Protein AF-A0A1R0XI76-F1 (afdb_monomer_lite)

Radius of gyration: 21.31 Å; chains: 1; bounding box: 56×24×63 Å

Structure (mmCIF, N/CA/C/O backbone):
data_AF-A0A1R0XI76-F1
#
_entry.id   AF-A0A1R0XI76-F1
#
loop_
_atom_site.group_PDB
_atom_site.id
_atom_site.type_symbol
_atom_site.label_atom_id
_atom_site.label_alt_id
_atom_site.label_comp_id
_atom_site.label_asym_id
_atom_site.label_entity_id
_atom_site.label_seq_id
_atom_site.pdbx_PDB_ins_code
_atom_site.Cartn_x
_atom_site.Cartn_y
_atom_site.Cartn_z
_atom_site.occupancy
_atom_site.B_iso_or_equiv
_atom_site.auth_seq_id
_atom_site.auth_comp_id
_atom_site.auth_asym_id
_atom_site.auth_atom_id
_atom_site.pdbx_PDB_model_num
ATOM 1 N N . MET A 1 1 ? 24.860 0.878 -45.456 1.00 49.84 1 MET A N 1
ATOM 2 C CA . MET A 1 1 ? 24.929 0.656 -43.995 1.00 49.84 1 MET A CA 1
ATOM 3 C C . MET A 1 1 ? 23.601 1.089 -43.375 1.00 49.84 1 MET A C 1
ATOM 5 O O . MET A 1 1 ? 23.493 2.232 -42.976 1.00 49.84 1 MET A O 1
ATOM 9 N N . GLN A 1 2 ? 22.572 0.234 -43.378 1.00 59.84 2 GLN A N 1
ATOM 10 C CA . GLN A 1 2 ? 21.254 0.553 -42.780 1.00 59.84 2 GLN A CA 1
ATOM 11 C C . GLN A 1 2 ? 20.856 -0.431 -41.665 1.00 59.84 2 GLN A C 1
ATOM 13 O O . GLN A 1 2 ? 20.118 -0.076 -40.758 1.00 59.84 2 GLN A O 1
ATOM 18 N N . THR A 1 3 ? 21.439 -1.629 -41.645 1.00 81.38 3 THR A N 1
ATOM 19 C CA . THR A 1 3 ? 21.064 -2.716 -40.731 1.00 81.38 3 THR A CA 1
ATOM 20 C C . THR A 1 3 ? 21.502 -2.522 -39.277 1.00 81.38 3 THR A C 1
ATOM 22 O O . THR A 1 3 ? 20.821 -3.000 -38.374 1.00 81.38 3 THR A O 1
ATOM 25 N N . VAL A 1 4 ? 22.615 -1.825 -39.014 1.00 84.62 4 VAL A N 1
ATOM 26 C CA . VAL A 1 4 ? 23.102 -1.603 -37.635 1.00 84.62 4 VAL A CA 1
ATOM 27 C C . VAL A 1 4 ? 22.260 -0.547 -36.913 1.00 84.62 4 VAL A C 1
ATOM 29 O O . VAL A 1 4 ? 21.889 -0.749 -35.757 1.00 84.62 4 VAL A O 1
ATOM 32 N N . ASP A 1 5 ? 21.901 0.541 -37.595 1.00 84.81 5 ASP A N 1
ATOM 33 C CA . ASP A 1 5 ? 21.016 1.578 -37.053 1.00 84.81 5 ASP A CA 1
ATOM 34 C C . ASP A 1 5 ? 19.579 1.073 -36.877 1.00 84.81 5 ASP A C 1
ATOM 36 O O . ASP A 1 5 ? 18.932 1.358 -35.869 1.00 84.81 5 ASP A O 1
ATOM 40 N N . GLU A 1 6 ? 19.083 0.257 -37.810 1.00 85.12 6 GLU A N 1
ATOM 41 C CA . GLU A 1 6 ? 17.784 -0.409 -37.670 1.00 85.12 6 GLU A CA 1
ATOM 42 C C . GLU A 1 6 ? 17.752 -1.363 -36.474 1.00 85.12 6 GLU A C 1
ATOM 44 O O . GLU A 1 6 ? 16.793 -1.339 -35.694 1.00 85.12 6 GLU A O 1
ATOM 49 N N . LEU A 1 7 ? 18.816 -2.152 -36.280 1.00 87.94 7 LEU A N 1
ATOM 50 C CA . LEU A 1 7 ? 18.947 -3.040 -35.128 1.00 87.94 7 LEU A CA 1
ATOM 51 C C . LEU A 1 7 ? 19.016 -2.250 -33.817 1.00 87.94 7 LEU A C 1
ATOM 53 O O . LEU A 1 7 ? 18.339 -2.614 -32.853 1.00 87.94 7 LEU A O 1
ATOM 57 N N . ARG A 1 8 ? 19.773 -1.144 -33.782 1.00 89.69 8 ARG A N 1
ATOM 58 C CA . ARG A 1 8 ? 19.847 -0.256 -32.615 1.00 89.69 8 ARG A CA 1
ATOM 59 C C . ARG A 1 8 ? 18.461 0.282 -32.256 1.00 89.69 8 ARG A C 1
ATOM 61 O O . ARG A 1 8 ? 17.999 0.057 -31.139 1.00 89.69 8 ARG A O 1
ATOM 68 N N . ASN A 1 9 ? 17.759 0.876 -33.216 1.00 89.88 9 ASN A N 1
ATOM 69 C CA . ASN A 1 9 ? 16.417 1.427 -33.011 1.00 89.88 9 ASN A CA 1
ATOM 70 C C . ASN A 1 9 ? 15.399 0.357 -32.589 1.00 89.88 9 ASN A C 1
ATOM 72 O O . ASN A 1 9 ? 14.523 0.603 -31.758 1.00 89.88 9 ASN A O 1
ATOM 76 N N . TRP A 1 10 ? 15.490 -0.852 -33.148 1.00 91.44 10 TRP A N 1
ATOM 77 C CA . TRP A 1 10 ? 14.650 -1.965 -32.715 1.00 91.44 10 TRP A CA 1
ATOM 78 C C . TRP A 1 10 ? 14.958 -2.374 -31.271 1.00 91.44 10 TRP A C 1
ATOM 80 O O . TRP A 1 10 ? 14.028 -2.500 -30.475 1.00 91.44 10 TRP A O 1
ATOM 90 N N . SER A 1 11 ? 16.237 -2.495 -30.908 1.00 91.62 11 SER A N 1
ATOM 91 C CA . SER A 1 11 ? 16.650 -2.880 -29.555 1.00 91.62 11 SER A CA 1
ATOM 92 C C . SER A 1 11 ? 16.194 -1.867 -28.498 1.00 91.62 11 SER A C 1
ATOM 94 O O . SER A 1 11 ? 15.646 -2.259 -27.467 1.00 91.62 11 SER A O 1
ATOM 96 N N . GLU A 1 12 ? 16.292 -0.567 -28.788 1.00 92.81 12 GLU A N 1
ATOM 97 C CA . GLU A 1 12 ? 15.783 0.501 -27.923 1.00 92.81 12 GLU A CA 1
ATOM 98 C C . GLU A 1 12 ? 14.267 0.397 -27.716 1.00 92.81 12 GLU A C 1
ATOM 100 O O . GLU A 1 12 ? 13.782 0.486 -26.584 1.00 92.81 12 GLU A O 1
ATOM 105 N N . ARG A 1 13 ? 13.504 0.125 -28.785 1.00 91.25 13 ARG A N 1
ATOM 106 C CA . ARG A 1 13 ? 12.048 -0.080 -28.692 1.00 91.25 13 ARG A CA 1
ATOM 107 C C . ARG A 1 13 ? 11.686 -1.305 -27.856 1.00 91.25 13 ARG A C 1
ATOM 109 O O . ARG A 1 13 ? 10.759 -1.227 -27.047 1.00 91.25 13 ARG A O 1
ATOM 116 N N . VAL A 1 14 ? 12.404 -2.416 -28.020 1.00 92.19 14 VAL A N 1
ATOM 117 C CA . VAL A 1 14 ? 12.173 -3.650 -27.251 1.00 92.19 14 VAL A CA 1
ATOM 118 C C . VAL A 1 14 ? 12.457 -3.421 -25.768 1.00 92.19 14 VAL A C 1
ATOM 120 O O . VAL A 1 14 ? 11.606 -3.732 -24.933 1.00 92.19 14 VAL A O 1
ATOM 123 N N . ILE A 1 15 ? 13.589 -2.796 -25.432 1.00 92.81 15 ILE A N 1
ATOM 124 C CA . ILE A 1 15 ? 13.946 -2.466 -24.045 1.00 92.81 15 ILE A CA 1
ATOM 125 C C . ILE A 1 15 ? 12.906 -1.518 -23.432 1.00 92.81 15 ILE A C 1
ATOM 127 O O . ILE A 1 15 ? 12.454 -1.737 -22.306 1.00 92.81 15 ILE A O 1
ATOM 131 N N . ALA A 1 16 ? 12.465 -0.494 -24.167 1.00 90.12 16 ALA A N 1
ATOM 132 C CA . ALA A 1 16 ? 11.427 0.425 -23.703 1.00 90.12 16 ALA A CA 1
ATOM 133 C C . ALA A 1 16 ? 10.067 -0.270 -23.498 1.00 90.12 16 ALA A C 1
ATOM 135 O O . ALA A 1 16 ? 9.342 0.045 -22.552 1.00 90.12 16 ALA A O 1
ATOM 136 N N . SER A 1 17 ? 9.703 -1.220 -24.363 1.00 87.56 17 SER A N 1
ATOM 137 C CA . SER A 1 17 ? 8.476 -2.016 -24.221 1.00 87.56 17 SER A CA 1
ATOM 138 C C . SER A 1 17 ? 8.531 -2.946 -23.007 1.00 87.56 17 SER A C 1
ATOM 140 O O . SER A 1 17 ? 7.578 -3.014 -22.227 1.00 87.56 17 SER A O 1
ATOM 142 N N . TYR A 1 18 ? 9.672 -3.605 -22.794 1.00 87.81 18 TYR A N 1
ATOM 143 C CA . TYR A 1 18 ? 9.893 -4.466 -21.636 1.00 87.81 18 TYR A CA 1
ATOM 144 C C . TYR A 1 18 ? 9.809 -3.675 -20.326 1.00 87.81 18 TYR A C 1
ATOM 146 O O . TYR A 1 18 ? 9.036 -4.033 -19.439 1.00 87.81 18 TYR A O 1
ATOM 154 N N . ARG A 1 19 ? 10.511 -2.535 -20.236 1.00 86.31 19 ARG A N 1
ATOM 155 C CA . ARG A 1 19 ? 10.463 -1.648 -19.060 1.00 86.31 19 ARG A CA 1
ATOM 156 C C . ARG A 1 19 ? 9.039 -1.199 -18.731 1.00 86.31 19 ARG A C 1
ATOM 158 O O . ARG A 1 19 ? 8.654 -1.222 -17.564 1.00 86.31 19 ARG A O 1
ATOM 165 N N . ARG A 1 20 ? 8.247 -0.826 -19.745 1.00 84.31 20 ARG A N 1
ATOM 166 C CA . ARG A 1 20 ? 6.836 -0.453 -19.552 1.00 84.31 20 ARG A CA 1
ATOM 167 C C . ARG A 1 20 ? 6.014 -1.618 -19.007 1.00 84.31 20 ARG A C 1
ATOM 169 O O . ARG A 1 20 ? 5.321 -1.436 -18.011 1.00 84.31 20 ARG A O 1
ATOM 176 N N . SER A 1 21 ? 6.154 -2.801 -19.597 1.00 77.12 21 SER A N 1
ATOM 177 C CA . SER A 1 21 ? 5.410 -4.000 -19.189 1.00 77.12 21 SER A CA 1
ATOM 178 C C . SER A 1 21 ? 5.718 -4.404 -17.741 1.00 77.12 21 SER A C 1
ATOM 180 O O . SER A 1 21 ? 4.800 -4.641 -16.956 1.00 77.12 21 SER A O 1
ATOM 182 N N . VAL A 1 22 ? 6.995 -4.390 -17.345 1.00 79.62 22 VAL A N 1
ATOM 183 C CA . VAL A 1 22 ? 7.409 -4.657 -15.956 1.00 79.62 22 VAL A CA 1
ATOM 184 C C . VAL A 1 22 ? 6.804 -3.625 -15.001 1.00 79.62 22 VAL A C 1
ATOM 186 O O . VAL A 1 22 ? 6.159 -3.999 -14.024 1.00 79.62 22 VAL A O 1
ATOM 189 N N . SER A 1 23 ? 6.907 -2.332 -15.326 1.00 76.06 23 SER A N 1
ATOM 190 C CA . SER A 1 23 ? 6.361 -1.271 -14.470 1.00 76.06 23 SER A CA 1
ATOM 191 C C . SER A 1 23 ? 4.839 -1.354 -14.294 1.00 76.06 23 SER A C 1
ATOM 193 O O . SER A 1 23 ? 4.327 -1.068 -13.209 1.00 76.06 23 SER A O 1
ATOM 195 N N . SER A 1 24 ? 4.101 -1.783 -15.328 1.00 76.25 24 SER A N 1
ATOM 196 C CA . SER A 1 24 ? 2.653 -1.988 -15.226 1.00 76.25 24 SER A CA 1
ATOM 197 C C . SER A 1 24 ? 2.301 -3.166 -14.323 1.00 76.25 24 SER A C 1
ATOM 199 O O . SER A 1 24 ? 1.396 -3.036 -13.505 1.00 76.25 24 SER A O 1
ATOM 201 N N . VAL A 1 25 ? 3.046 -4.273 -14.403 1.00 75.56 25 VAL A N 1
ATOM 202 C CA . VAL A 1 25 ? 2.817 -5.457 -13.559 1.00 75.56 25 VAL A CA 1
ATOM 203 C C . VAL A 1 25 ? 3.119 -5.151 -12.091 1.00 75.56 25 VAL A C 1
ATOM 205 O O . VAL A 1 25 ? 2.350 -5.531 -11.206 1.00 75.56 25 VAL A O 1
ATOM 208 N N . GLU A 1 26 ? 4.194 -4.411 -11.811 1.00 77.94 26 GLU A N 1
ATOM 209 C CA . GLU A 1 26 ? 4.522 -3.973 -10.450 1.00 77.94 26 GLU A CA 1
ATOM 210 C C . GLU A 1 26 ? 3.459 -3.033 -9.873 1.00 77.94 26 GLU A C 1
ATOM 212 O O . GLU A 1 26 ? 3.126 -3.111 -8.688 1.00 77.94 26 GLU A O 1
ATOM 217 N N . LYS A 1 27 ? 2.916 -2.126 -10.693 1.00 78.19 27 LYS A N 1
ATOM 218 C CA . LYS A 1 27 ? 1.846 -1.216 -10.267 1.00 78.19 27 LYS A CA 1
ATOM 219 C C . LYS A 1 27 ? 0.545 -1.968 -9.988 1.00 78.19 27 LYS A C 1
ATOM 221 O O . LYS A 1 27 ? -0.089 -1.713 -8.969 1.00 78.19 27 LYS A O 1
ATOM 226 N N . ASP A 1 28 ? 0.182 -2.921 -10.841 1.00 82.56 28 ASP A N 1
ATOM 227 C CA . ASP A 1 28 ? -1.007 -3.755 -10.649 1.00 82.56 28 ASP A CA 1
ATOM 228 C C . ASP A 1 28 ? -0.895 -4.610 -9.375 1.00 82.56 28 ASP A C 1
ATOM 230 O O . ASP A 1 28 ? -1.792 -4.628 -8.531 1.00 82.56 28 ASP A O 1
ATOM 234 N N . SER A 1 29 ? 0.284 -5.199 -9.154 1.00 82.81 29 SER A N 1
ATOM 235 C CA . SER A 1 29 ? 0.596 -5.969 -7.944 1.00 82.81 29 SER A CA 1
ATOM 236 C C . SER A 1 29 ? 0.485 -5.117 -6.675 1.00 82.81 29 SER A C 1
ATOM 238 O O . SER A 1 29 ? -0.137 -5.538 -5.697 1.00 82.81 29 SER A O 1
ATOM 240 N N . ARG A 1 30 ? 1.035 -3.893 -6.685 1.00 85.75 30 ARG A N 1
ATOM 241 C CA . ARG A 1 30 ? 0.917 -2.949 -5.559 1.00 85.75 30 ARG A CA 1
ATOM 242 C C . ARG A 1 30 ? -0.532 -2.539 -5.305 1.00 85.75 30 ARG A C 1
ATOM 244 O O . ARG A 1 30 ? -0.972 -2.589 -4.158 1.00 85.75 30 ARG A O 1
ATOM 251 N N . ASN A 1 31 ? -1.291 -2.229 -6.353 1.00 87.19 31 ASN A N 1
ATOM 252 C CA . ASN A 1 31 ? -2.718 -1.920 -6.241 1.00 87.19 31 ASN A CA 1
ATOM 253 C C . ASN A 1 31 ? -3.514 -3.085 -5.638 1.00 87.19 31 ASN A C 1
ATOM 255 O O . ASN A 1 31 ? -4.356 -2.873 -4.764 1.00 87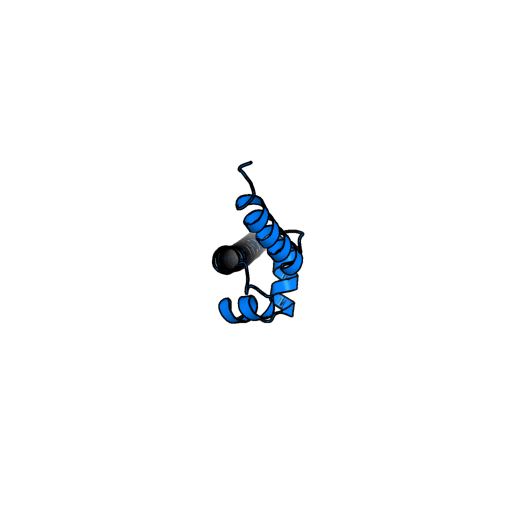.19 31 ASN A O 1
ATOM 259 N N . SER A 1 32 ? -3.213 -4.319 -6.048 1.00 88.50 32 SER A N 1
ATOM 260 C CA . SER A 1 32 ? -3.825 -5.526 -5.484 1.00 88.50 32 SER A CA 1
ATOM 261 C C . SER A 1 32 ? -3.545 -5.661 -3.983 1.00 88.50 32 SER A C 1
ATOM 263 O O . SER A 1 32 ? -4.459 -5.935 -3.203 1.00 88.50 32 SER A O 1
ATOM 265 N N . ILE A 1 33 ? -2.305 -5.394 -3.551 1.00 88.69 33 ILE A N 1
ATOM 266 C CA . ILE A 1 33 ? -1.929 -5.399 -2.129 1.00 88.69 33 ILE A CA 1
ATOM 267 C C . ILE A 1 33 ? -2.738 -4.355 -1.354 1.00 88.69 33 ILE A C 1
ATOM 269 O O . ILE A 1 33 ? -3.337 -4.693 -0.335 1.00 88.69 33 ILE A O 1
ATOM 273 N N . ILE A 1 34 ? -2.808 -3.109 -1.833 1.00 90.19 34 ILE A N 1
ATOM 274 C CA . ILE A 1 34 ? -3.570 -2.037 -1.168 1.00 90.19 34 ILE A CA 1
ATOM 275 C C . ILE A 1 34 ? -5.036 -2.428 -1.019 1.00 90.19 34 ILE A C 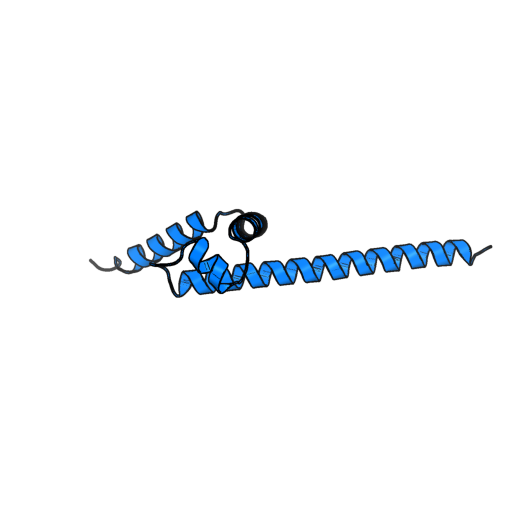1
ATOM 277 O O . ILE A 1 34 ? -5.605 -2.259 0.060 1.00 90.19 34 ILE A O 1
ATOM 281 N N . ARG A 1 35 ? -5.639 -2.990 -2.073 1.00 90.06 35 ARG A N 1
ATOM 282 C CA . ARG A 1 35 ? -7.041 -3.408 -2.041 1.00 90.06 35 ARG A CA 1
ATOM 283 C C . ARG A 1 35 ? -7.280 -4.464 -0.965 1.00 90.06 35 ARG A C 1
ATOM 285 O O . ARG A 1 35 ? -8.185 -4.301 -0.154 1.00 90.06 35 ARG A O 1
ATOM 292 N N . LYS A 1 36 ? -6.411 -5.477 -0.880 1.00 89.56 36 LYS A N 1
ATOM 293 C CA . LYS A 1 36 ? -6.469 -6.504 0.175 1.00 89.56 36 LYS A CA 1
ATOM 294 C C . LYS A 1 36 ? -6.329 -5.908 1.575 1.00 89.56 36 LYS A C 1
ATOM 296 O O . LYS A 1 36 ? -7.050 -6.308 2.485 1.00 89.56 36 LYS A O 1
ATOM 301 N N . VAL A 1 37 ? -5.430 -4.938 1.757 1.00 90.19 37 VAL A N 1
ATOM 302 C CA . VAL A 1 37 ? -5.265 -4.231 3.038 1.00 90.19 37 VAL A CA 1
ATOM 303 C C . VAL A 1 37 ? -6.552 -3.501 3.425 1.00 90.19 37 VAL A C 1
ATOM 305 O O . VAL A 1 37 ? -7.029 -3.648 4.549 1.00 90.19 37 VAL A O 1
ATOM 308 N N . GLN A 1 38 ? -7.135 -2.738 2.502 1.00 90.38 38 GLN A N 1
ATOM 309 C CA . GLN A 1 38 ? -8.359 -1.976 2.753 1.00 90.38 38 GLN A CA 1
ATOM 310 C C . GLN A 1 38 ? -9.556 -2.891 3.035 1.00 90.38 38 GLN A C 1
ATOM 312 O O . GLN A 1 38 ? -10.298 -2.647 3.988 1.00 90.38 38 GLN A O 1
ATOM 317 N N . GLU A 1 39 ? -9.708 -3.977 2.271 1.00 90.00 39 GLU A N 1
ATOM 318 C CA . GLU A 1 39 ? -10.721 -5.014 2.503 1.00 90.00 39 GLU A CA 1
ATOM 319 C C . GLU A 1 39 ? -10.568 -5.635 3.900 1.00 90.00 39 GLU A C 1
ATOM 321 O O . GLU A 1 39 ? -11.545 -5.733 4.647 1.00 90.00 39 GLU A O 1
ATOM 326 N N . TYR A 1 40 ? -9.340 -5.979 4.301 1.00 89.81 40 TYR A N 1
ATOM 327 C CA . TYR A 1 40 ? -9.062 -6.543 5.622 1.00 89.81 40 TYR A CA 1
ATOM 328 C C . TYR A 1 40 ? -9.452 -5.585 6.757 1.00 89.81 40 TYR A C 1
ATOM 330 O O . TYR A 1 40 ? -10.095 -5.993 7.727 1.00 89.81 40 TYR A O 1
ATOM 338 N N . ILE A 1 41 ? -9.099 -4.301 6.628 1.00 88.81 41 ILE A N 1
ATOM 339 C CA . ILE A 1 41 ? -9.421 -3.257 7.613 1.00 88.81 41 ILE A CA 1
ATOM 340 C C . ILE A 1 41 ? -10.935 -3.016 7.686 1.00 88.81 41 ILE A C 1
ATOM 342 O O . ILE A 1 41 ? -11.479 -2.844 8.778 1.00 88.81 41 ILE A O 1
ATOM 346 N N . ALA A 1 42 ? -11.635 -3.035 6.549 1.00 86.00 42 ALA A N 1
ATOM 347 C CA . ALA A 1 42 ? -13.085 -2.860 6.500 1.00 86.00 42 ALA A CA 1
ATOM 348 C C . ALA A 1 42 ? -13.832 -3.996 7.223 1.00 86.00 42 ALA A C 1
ATOM 350 O O . ALA A 1 42 ? -14.789 -3.731 7.967 1.00 86.00 42 ALA A O 1
ATOM 351 N N . GLN A 1 43 ? -13.364 -5.236 7.042 1.00 86.81 43 GLN A N 1
ATOM 352 C CA . GLN A 1 43 ? -13.900 -6.432 7.696 1.00 86.81 43 GLN A CA 1
ATOM 353 C C . GLN A 1 43 ? -13.569 -6.471 9.195 1.00 86.81 43 GLN A C 1
ATOM 355 O O . GLN A 1 43 ? -14.417 -6.851 9.998 1.00 86.81 43 GLN A O 1
ATOM 360 N N . ASN A 1 44 ? -12.376 -6.014 9.590 1.00 83.44 44 ASN A N 1
ATOM 361 C CA . ASN A 1 44 ? -11.853 -6.143 10.955 1.00 83.44 44 ASN A CA 1
ATOM 362 C C . ASN A 1 44 ? -11.454 -4.787 11.570 1.00 83.44 44 ASN A C 1
ATOM 364 O O . ASN A 1 44 ? -10.314 -4.611 12.003 1.00 83.44 44 ASN A O 1
ATOM 368 N N . PRO A 1 45 ? -12.363 -3.801 11.664 1.00 75.69 45 PRO A N 1
ATOM 369 C CA . PRO A 1 45 ? -12.014 -2.444 12.088 1.00 75.69 45 PRO A CA 1
ATOM 370 C C . PRO A 1 45 ? -11.432 -2.393 13.508 1.00 75.69 45 PRO A C 1
ATOM 372 O O . PRO A 1 45 ? -10.575 -1.560 13.779 1.00 75.69 45 PRO A O 1
ATOM 375 N N . GLY A 1 46 ? -11.863 -3.276 14.415 1.00 75.06 46 GLY A N 1
ATOM 376 C CA . GLY A 1 46 ? -11.422 -3.286 15.815 1.00 75.06 46 GLY A CA 1
ATOM 377 C C . GLY A 1 46 ? -10.053 -3.933 16.045 1.00 75.06 46 GLY A C 1
ATOM 378 O O . GLY A 1 46 ? -9.315 -3.495 16.921 1.00 75.06 46 GLY A O 1
ATOM 379 N N . THR A 1 47 ? -9.685 -4.933 15.242 1.00 77.69 47 THR A N 1
ATOM 380 C CA . THR A 1 47 ? -8.482 -5.766 15.445 1.00 77.69 47 THR A CA 1
ATOM 381 C C . THR A 1 47 ? -7.416 -5.572 14.369 1.00 77.69 47 THR A C 1
ATOM 383 O O . THR A 1 47 ? -6.302 -6.081 14.507 1.00 77.69 47 THR A O 1
ATOM 386 N N . ALA A 1 48 ? -7.719 -4.817 13.308 1.00 83.25 48 ALA A N 1
ATOM 387 C CA . ALA A 1 48 ? -6.752 -4.503 12.269 1.00 83.25 48 ALA A CA 1
ATOM 388 C C . ALA A 1 48 ? -5.548 -3.756 12.858 1.00 83.25 48 ALA A C 1
ATOM 390 O O . ALA A 1 48 ? -5.675 -2.675 13.434 1.00 83.25 48 ALA A O 1
ATOM 391 N N . SER A 1 49 ? -4.371 -4.348 12.703 1.00 85.19 49 SER A N 1
ATOM 392 C CA . SER A 1 49 ? -3.080 -3.750 13.017 1.00 85.19 49 SER A CA 1
ATOM 393 C C . SER A 1 49 ? -2.134 -4.022 11.856 1.00 85.19 49 SER A C 1
ATOM 395 O O . SER A 1 49 ? -2.344 -4.977 11.103 1.00 85.19 49 SER A O 1
ATOM 397 N N . LEU A 1 50 ? -1.068 -3.228 11.722 1.00 86.75 50 LEU A N 1
ATOM 398 C CA . LEU A 1 50 ? -0.051 -3.466 10.697 1.00 86.75 50 LEU A CA 1
ATOM 399 C C . LEU A 1 50 ? 0.446 -4.920 10.718 1.00 86.75 50 LEU A C 1
ATOM 401 O O . LEU A 1 50 ? 0.624 -5.509 9.658 1.00 86.75 50 LEU A O 1
ATOM 405 N N . GLN A 1 51 ? 0.625 -5.509 11.902 1.00 87.31 51 GLN A N 1
ATOM 406 C CA . GLN A 1 51 ? 1.092 -6.888 12.067 1.00 87.31 51 GLN A CA 1
ATOM 407 C C . GLN A 1 51 ? 0.052 -7.896 11.571 1.00 87.31 51 GLN A C 1
ATOM 409 O O . GLN A 1 51 ? 0.383 -8.754 10.760 1.00 87.31 51 GLN A O 1
ATOM 414 N N . THR A 1 52 ? -1.213 -7.752 11.975 1.00 87.75 52 THR A N 1
ATOM 415 C CA . THR A 1 52 ? -2.284 -8.670 11.557 1.00 87.75 52 THR A CA 1
ATOM 416 C C . THR A 1 52 ? -2.525 -8.620 10.047 1.00 87.75 52 THR A C 1
ATOM 418 O O . THR A 1 52 ? -2.726 -9.653 9.414 1.00 87.75 52 THR A O 1
ATOM 421 N N . ILE A 1 53 ? -2.448 -7.423 9.458 1.00 88.88 53 ILE A N 1
ATOM 422 C CA . ILE A 1 53 ? -2.575 -7.221 8.011 1.00 88.88 53 ILE A CA 1
ATOM 423 C C . ILE A 1 53 ? -1.368 -7.825 7.284 1.00 88.88 53 ILE A C 1
ATOM 425 O O . ILE A 1 53 ? -1.528 -8.520 6.291 1.00 88.88 53 ILE A O 1
ATOM 429 N N . SER A 1 54 ? -0.155 -7.599 7.788 1.00 89.00 54 SER A N 1
ATOM 430 C CA . SER A 1 54 ? 1.075 -8.163 7.214 1.00 89.00 54 SER A CA 1
ATOM 431 C C . SER A 1 54 ? 1.029 -9.688 7.161 1.00 89.00 54 SER A C 1
ATOM 433 O O . SER A 1 54 ? 1.384 -10.276 6.140 1.00 89.00 54 SER A O 1
ATOM 435 N N . SER A 1 55 ? 0.508 -10.318 8.217 1.00 87.19 55 SER A N 1
ATOM 436 C CA . SER A 1 55 ? 0.272 -11.761 8.262 1.00 87.19 55 SER A CA 1
ATOM 437 C C . SER A 1 55 ? -0.801 -12.224 7.274 1.00 87.19 55 SER A C 1
ATOM 439 O O . SER A 1 55 ? -0.659 -13.300 6.705 1.00 87.19 55 SER A O 1
ATOM 441 N N . SER A 1 56 ? -1.855 -11.433 7.032 1.00 85.12 56 SER A N 1
ATOM 442 C CA . SER A 1 56 ? -2.927 -11.811 6.098 1.00 85.12 56 SER A CA 1
ATOM 443 C C . SER A 1 56 ? -2.527 -11.675 4.628 1.00 85.12 56 SER A C 1
ATOM 445 O O . SER A 1 56 ? -2.994 -12.448 3.792 1.00 85.12 56 SER A O 1
ATOM 447 N N . VAL A 1 57 ? -1.641 -10.729 4.301 1.00 84.62 57 VAL A N 1
ATOM 448 C CA . VAL A 1 57 ? -1.113 -10.545 2.937 1.00 84.62 57 VAL A CA 1
ATOM 449 C C . VAL A 1 57 ? 0.253 -11.204 2.712 1.00 84.62 57 VAL A C 1
ATOM 451 O O . VAL A 1 57 ? 0.804 -11.067 1.623 1.00 84.62 57 VAL A O 1
ATOM 454 N N . TYR A 1 58 ? 0.788 -11.923 3.706 1.00 86.06 58 TYR A N 1
ATOM 455 C CA . TYR A 1 58 ? 2.095 -12.596 3.675 1.00 86.06 58 TYR A CA 1
ATOM 456 C C . TYR A 1 58 ? 3.274 -11.670 3.319 1.00 86.06 58 TYR A C 1
ATOM 458 O O . TYR A 1 58 ? 4.197 -12.061 2.605 1.00 86.06 58 TYR A O 1
ATOM 466 N N . LEU A 1 59 ? 3.260 -10.428 3.815 1.00 87.56 59 LEU A N 1
ATOM 467 C CA . LEU A 1 59 ? 4.323 -9.445 3.579 1.00 87.56 59 LEU A CA 1
ATOM 468 C C . LEU A 1 59 ? 4.991 -9.016 4.879 1.00 87.56 59 LEU A C 1
ATOM 470 O O . LEU A 1 59 ? 4.400 -9.049 5.951 1.00 87.56 59 LEU A O 1
ATOM 474 N N . ASN A 1 60 ? 6.234 -8.547 4.778 1.00 89.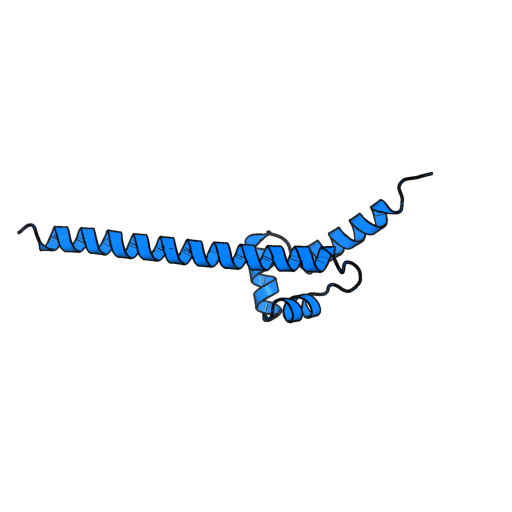75 60 ASN A N 1
ATOM 475 C CA . ASN A 1 60 ? 6.907 -7.945 5.919 1.00 89.75 60 ASN A CA 1
ATOM 476 C C . ASN A 1 60 ? 6.227 -6.606 6.306 1.00 89.75 60 ASN A C 1
ATOM 478 O O . ASN A 1 60 ? 6.013 -5.771 5.417 1.00 89.75 60 ASN A O 1
ATOM 482 N N . PRO A 1 61 ? 5.980 -6.336 7.604 1.00 89.06 61 PRO A N 1
ATOM 483 C CA . PRO A 1 61 ? 5.368 -5.090 8.079 1.00 89.06 61 PRO A CA 1
ATOM 484 C C . PRO A 1 61 ? 6.040 -3.807 7.590 1.00 89.06 61 PRO A C 1
ATOM 486 O O . PRO A 1 61 ? 5.365 -2.841 7.227 1.00 89.06 61 PRO A O 1
ATOM 489 N N . SER A 1 62 ? 7.371 -3.795 7.534 1.00 90.56 62 SER A N 1
ATOM 490 C CA . SER A 1 62 ? 8.146 -2.638 7.087 1.00 90.56 62 SER A CA 1
ATOM 491 C C . SER A 1 62 ? 7.977 -2.385 5.591 1.00 90.56 62 SER A C 1
ATOM 493 O O . SER A 1 62 ? 7.906 -1.232 5.167 1.00 90.56 62 SER A O 1
ATOM 495 N N . TYR A 1 63 ? 7.894 -3.448 4.786 1.00 89.88 63 TYR A N 1
ATOM 496 C CA . TYR A 1 63 ? 7.651 -3.332 3.347 1.00 89.88 63 TYR A CA 1
ATOM 497 C C . TYR A 1 63 ? 6.218 -2.877 3.070 1.00 89.88 63 TYR A C 1
ATOM 499 O O . TYR A 1 63 ? 6.006 -1.925 2.320 1.00 89.88 63 TYR A O 1
ATOM 507 N N . LEU A 1 64 ? 5.246 -3.495 3.746 1.00 90.50 64 LEU A N 1
ATOM 508 C CA . LEU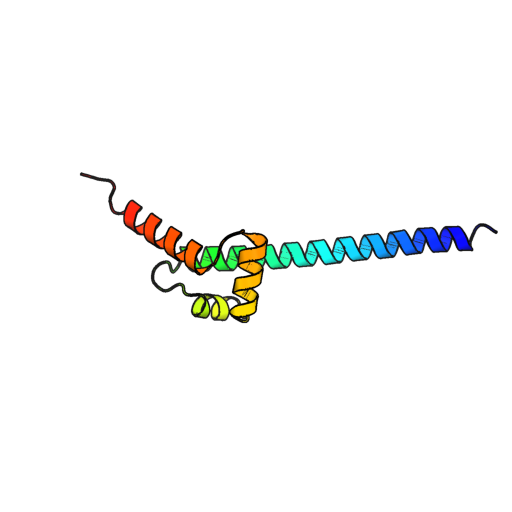 A 1 64 ? 3.835 -3.163 3.604 1.00 90.50 64 LEU A CA 1
ATOM 509 C C . LEU A 1 64 ? 3.551 -1.702 3.978 1.00 90.50 64 LEU A C 1
ATOM 511 O O . LEU A 1 64 ? 2.879 -0.998 3.230 1.00 90.50 64 LEU A O 1
ATOM 515 N N . SER A 1 65 ? 4.116 -1.223 5.090 1.00 90.69 65 SER A N 1
ATOM 516 C CA . SER A 1 65 ? 3.993 0.176 5.518 1.00 90.69 65 SER A CA 1
ATOM 517 C 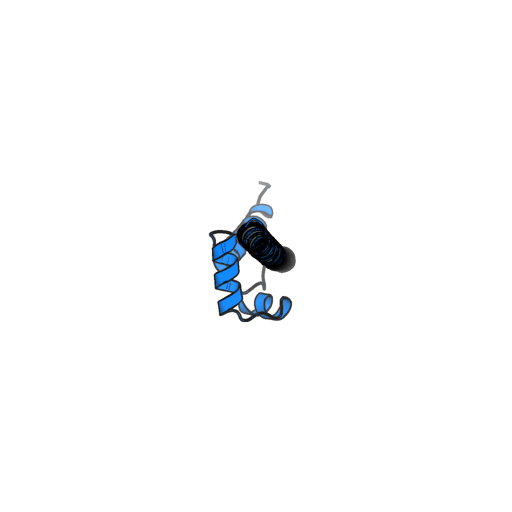C . SER A 1 65 ? 4.557 1.152 4.477 1.00 90.69 65 SER A C 1
ATOM 519 O O . SER A 1 65 ? 3.907 2.142 4.137 1.00 90.69 65 SER A O 1
ATOM 521 N N . LYS A 1 66 ? 5.737 0.847 3.915 1.00 90.62 66 LYS A N 1
ATOM 522 C CA . LYS A 1 66 ? 6.369 1.670 2.872 1.00 90.62 66 LYS A CA 1
ATOM 523 C C . LYS A 1 66 ? 5.536 1.721 1.596 1.00 90.62 66 LYS A C 1
ATOM 525 O O . LYS A 1 66 ? 5.271 2.813 1.107 1.00 90.62 66 LYS A O 1
ATOM 530 N N . ILE A 1 67 ? 5.122 0.568 1.071 1.00 91.00 67 ILE A N 1
ATOM 531 C CA . ILE A 1 67 ? 4.345 0.500 -0.172 1.00 91.00 67 ILE A CA 1
ATOM 532 C C . ILE A 1 67 ? 2.977 1.144 -0.007 1.00 91.00 67 ILE A C 1
ATOM 534 O O . ILE A 1 67 ? 2.577 1.935 -0.854 1.00 91.00 67 ILE A O 1
ATOM 538 N N . TYR A 1 68 ? 2.281 0.879 1.096 1.00 91.00 68 TYR A N 1
ATOM 539 C CA . TYR A 1 68 ? 0.975 1.483 1.322 1.00 91.00 68 TYR A CA 1
ATOM 540 C C . TYR A 1 68 ? 1.068 3.009 1.388 1.00 91.00 68 TYR A C 1
ATOM 542 O O . TYR A 1 68 ? 0.293 3.693 0.726 1.00 91.00 68 TYR A O 1
ATOM 550 N N . LYS A 1 69 ? 2.060 3.551 2.108 1.00 91.25 69 LYS A N 1
ATOM 551 C CA . LYS A 1 69 ? 2.288 5.000 2.168 1.00 91.25 69 LYS A CA 1
ATOM 552 C C . LYS A 1 69 ? 2.689 5.591 0.818 1.00 91.25 69 LYS A C 1
ATOM 554 O O . LYS A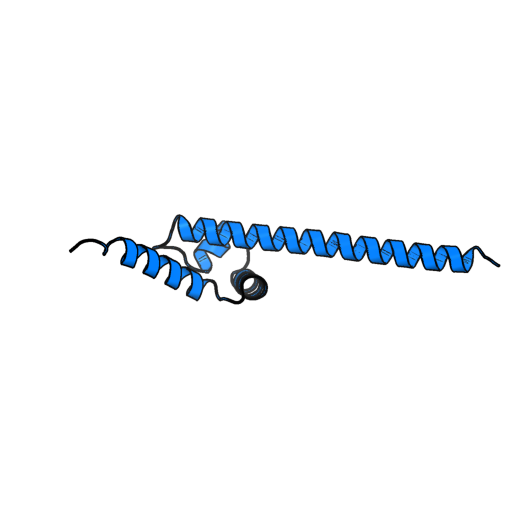 1 69 ? 2.245 6.685 0.491 1.00 91.25 69 LYS A O 1
ATOM 559 N N . LEU A 1 70 ? 3.511 4.884 0.043 1.00 90.00 70 LEU A N 1
ATOM 560 C CA . LEU A 1 70 ? 3.935 5.327 -1.286 1.00 90.00 70 LEU A CA 1
ATOM 561 C C . LEU A 1 70 ? 2.747 5.471 -2.245 1.00 90.00 70 LEU A C 1
ATOM 563 O O . LEU A 1 70 ? 2.684 6.438 -2.994 1.00 90.00 70 LEU A O 1
ATOM 567 N N . GLU A 1 71 ? 1.822 4.516 -2.218 1.00 88.94 71 GLU A N 1
ATOM 568 C CA . GLU A 1 71 ? 0.717 4.456 -3.177 1.00 88.94 71 GLU A CA 1
ATOM 569 C C . GLU A 1 71 ? -0.514 5.259 -2.736 1.00 88.94 71 GLU A C 1
ATOM 571 O O . GLU A 1 71 ? -1.201 5.842 -3.569 1.00 88.94 71 GLU A O 1
ATOM 576 N N . THR A 1 72 ? -0.807 5.303 -1.432 1.00 87.69 72 THR A N 1
ATOM 577 C CA . THR A 1 72 ? -1.998 5.992 -0.896 1.00 87.69 72 THR A CA 1
ATOM 578 C C . THR A 1 72 ? -1.708 7.402 -0.378 1.00 87.69 72 THR A C 1
ATOM 580 O O . THR A 1 72 ? -2.634 8.178 -0.167 1.00 87.69 72 THR A O 1
ATOM 583 N N . GLY A 1 73 ? -0.435 7.739 -0.144 1.00 90.44 73 GLY A N 1
ATOM 584 C CA . GLY A 1 73 ? -0.017 8.983 0.508 1.00 90.44 73 GLY A CA 1
ATOM 585 C C . GLY A 1 73 ? -0.193 8.990 2.033 1.00 90.44 73 GLY A C 1
ATOM 586 O O . GLY A 1 73 ? 0.321 9.886 2.700 1.00 90.44 73 GLY A O 1
ATOM 587 N N . GLU A 1 74 ? -0.855 7.981 2.607 1.00 90.62 74 GLU A N 1
ATOM 588 C CA . GLU A 1 74 ? -1.176 7.890 4.033 1.00 90.62 74 GLU A CA 1
ATOM 589 C C . GLU A 1 74 ? -0.636 6.604 4.681 1.00 90.62 74 GLU A C 1
ATOM 591 O O . GLU A 1 74 ? -0.373 5.596 4.029 1.00 90.62 74 GLU A O 1
ATOM 596 N N . GLY A 1 75 ? -0.436 6.622 6.000 1.00 90.75 75 GLY A N 1
ATOM 597 C CA . GLY A 1 75 ? -0.000 5.433 6.734 1.00 90.75 75 GLY A CA 1
ATOM 598 C C . GLY A 1 75 ? -1.152 4.465 7.017 1.00 90.75 75 GLY A C 1
ATOM 599 O O . GLY A 1 75 ? -2.260 4.887 7.333 1.00 90.75 75 GLY A O 1
ATOM 600 N N . ILE A 1 76 ? -0.873 3.155 7.031 1.00 89.12 76 ILE A N 1
ATOM 601 C CA . ILE A 1 76 ? -1.868 2.113 7.378 1.00 89.12 76 ILE A CA 1
ATOM 602 C C . ILE A 1 76 ? -2.519 2.371 8.744 1.00 89.12 76 ILE A C 1
ATOM 604 O O . ILE A 1 76 ? -3.726 2.192 8.904 1.00 89.12 76 ILE A O 1
ATOM 608 N N . ASN A 1 77 ? -1.732 2.800 9.735 1.00 87.75 77 ASN A N 1
ATOM 609 C CA . ASN A 1 77 ? -2.240 3.095 11.077 1.00 87.75 77 ASN A CA 1
ATOM 610 C C . ASN A 1 77 ? -3.230 4.268 11.068 1.00 87.75 77 ASN A C 1
ATOM 612 O O . ASN A 1 77 ? -4.260 4.206 11.735 1.00 87.75 77 ASN A O 1
ATOM 616 N N . GLU A 1 78 ? -2.940 5.308 10.287 1.00 88.19 78 GLU A N 1
ATOM 617 C CA . GLU A 1 78 ? -3.800 6.485 10.154 1.00 88.19 78 GLU A CA 1
ATOM 618 C C . GLU A 1 78 ? -5.103 6.133 9.429 1.00 88.19 78 GLU A C 1
ATOM 620 O O . GLU A 1 78 ? -6.190 6.462 9.907 1.00 88.19 78 GLU A O 1
ATOM 625 N N . TYR A 1 79 ? -5.004 5.360 8.344 1.00 89.25 79 TYR A N 1
ATOM 626 C CA . TYR A 1 79 ? -6.165 4.833 7.634 1.00 89.25 79 TYR A CA 1
ATOM 627 C C . TYR A 1 79 ? -7.056 3.987 8.555 1.00 89.25 79 TYR A C 1
ATOM 629 O O . TYR A 1 79 ? -8.269 4.185 8.623 1.00 89.25 79 TYR A O 1
ATOM 637 N N . THR A 1 80 ? -6.452 3.075 9.323 1.00 87.19 80 THR A N 1
ATOM 638 C CA . THR A 1 80 ? -7.169 2.210 10.273 1.00 87.19 80 THR A CA 1
ATOM 639 C C . THR A 1 80 ? -7.892 3.037 11.334 1.00 87.19 80 THR A C 1
ATOM 641 O O . THR A 1 80 ? -9.063 2.784 11.624 1.00 87.19 80 THR A O 1
ATOM 644 N N . LEU A 1 81 ? -7.227 4.056 11.885 1.00 86.38 81 LEU A N 1
ATOM 645 C CA . LEU A 1 81 ? -7.830 4.970 12.851 1.00 86.38 81 LEU A CA 1
ATOM 646 C C . LEU A 1 81 ? -9.029 5.707 12.241 1.00 86.38 81 LEU A C 1
ATOM 648 O O . LEU A 1 81 ? -10.098 5.747 12.848 1.00 86.38 81 LEU A O 1
ATOM 652 N N . ARG A 1 82 ? -8.897 6.217 11.013 1.00 85.88 82 ARG A N 1
ATOM 653 C CA . ARG A 1 82 ? -9.984 6.897 10.295 1.00 85.88 82 ARG A CA 1
ATOM 654 C C . ARG A 1 82 ? -11.189 5.984 10.073 1.00 85.88 82 ARG A C 1
ATOM 656 O O . ARG A 1 82 ? -12.325 6.410 10.276 1.00 85.88 82 ARG A O 1
ATOM 663 N N . VAL A 1 83 ? -10.958 4.730 9.681 1.00 85.00 83 VAL A N 1
ATOM 664 C CA . VAL A 1 83 ? -12.025 3.736 9.477 1.00 85.00 83 VAL A CA 1
ATOM 665 C C . VAL A 1 83 ? -12.734 3.408 10.794 1.00 85.00 83 VAL A C 1
ATOM 667 O O . VAL A 1 83 ? -13.965 3.342 10.818 1.00 85.00 83 VAL A O 1
ATOM 670 N N . ARG A 1 84 ? -11.990 3.262 11.900 1.00 83.25 84 ARG A N 1
ATOM 671 C CA . ARG A 1 84 ? -12.563 3.067 13.245 1.00 83.25 84 ARG A CA 1
ATOM 672 C C . ARG A 1 84 ? -13.457 4.232 13.654 1.00 83.25 84 ARG A C 1
ATOM 674 O O . ARG A 1 84 ? -14.588 4.001 14.074 1.00 83.25 84 ARG A O 1
ATOM 681 N N . MET A 1 85 ? -12.973 5.461 13.473 1.00 81.00 85 MET A N 1
ATOM 682 C CA . MET A 1 85 ? -13.725 6.673 13.796 1.00 81.00 85 MET A CA 1
ATOM 683 C C . MET A 1 85 ? -14.995 6.781 12.954 1.00 81.00 85 MET A C 1
ATOM 685 O O . MET A 1 85 ? -16.070 6.952 13.514 1.00 81.00 85 MET A O 1
ATOM 689 N N . ARG A 1 86 ? -14.917 6.564 11.632 1.00 79.50 86 ARG A N 1
ATOM 690 C CA . ARG A 1 86 ? -16.110 6.537 10.766 1.00 79.50 86 ARG A CA 1
ATOM 691 C C . ARG A 1 86 ? -17.148 5.524 11.228 1.00 79.50 86 ARG A C 1
ATOM 693 O O . ARG A 1 86 ? -18.332 5.838 11.213 1.00 79.50 86 ARG A O 1
ATOM 700 N N . LYS A 1 87 ? -16.722 4.319 11.623 1.00 69.69 87 LYS A N 1
ATOM 701 C CA . LYS A 1 87 ? -17.649 3.313 12.148 1.00 69.69 87 LYS A CA 1
ATOM 702 C C . LYS A 1 87 ? -18.292 3.780 13.453 1.00 69.69 87 LYS A C 1
ATOM 704 O O . LYS A 1 87 ? -19.495 3.640 13.567 1.00 69.69 87 LYS A O 1
ATOM 709 N N . GLN A 1 88 ? -17.551 4.375 14.390 1.00 61.38 88 GLN A N 1
ATOM 710 C CA . GLN A 1 88 ? -18.137 4.916 15.628 1.00 61.38 88 GLN A CA 1
ATOM 711 C C . GLN A 1 88 ? -19.097 6.085 15.375 1.00 61.38 88 GLN A C 1
ATOM 713 O O . GLN A 1 88 ? -20.184 6.104 15.941 1.00 61.38 88 GLN A O 1
ATOM 718 N N . SER A 1 89 ? -18.752 7.013 14.478 1.00 60.00 89 SER A N 1
ATOM 719 C CA . SER A 1 89 ? -19.639 8.114 14.086 1.00 60.00 89 SER A CA 1
ATOM 720 C C . SER A 1 89 ? -20.918 7.624 13.396 1.00 60.00 89 SER A C 1
ATOM 722 O O . SER A 1 89 ? -21.956 8.263 13.527 1.00 60.00 89 SER A O 1
ATOM 724 N N . LEU A 1 90 ? -20.872 6.476 12.706 1.00 60.12 90 LEU A N 1
ATOM 725 C CA . LEU A 1 90 ? -22.043 5.844 12.087 1.00 60.12 90 LEU A CA 1
ATOM 726 C C . LEU A 1 90 ? -23.025 5.246 13.111 1.00 60.12 90 LEU A C 1
ATOM 728 O O . LEU A 1 90 ? -24.184 5.049 12.769 1.00 60.12 90 LEU A O 1
ATOM 732 N N . TYR A 1 91 ? -22.606 4.996 14.357 1.00 54.22 91 TYR A N 1
ATOM 733 C CA . TYR A 1 91 ? -23.503 4.570 15.443 1.00 54.22 91 TYR A CA 1
ATOM 734 C C . TYR A 1 91 ? -24.061 5.744 16.268 1.00 54.22 91 TYR A C 1
ATOM 736 O O . TYR A 1 91 ? -24.801 5.515 17.220 1.00 54.22 91 TYR A O 1
ATOM 744 N N . LEU A 1 92 ? -23.726 6.990 15.912 1.00 51.72 92 LEU A N 1
ATOM 745 C CA . LEU A 1 92 ? -24.259 8.210 16.527 1.00 51.72 92 LEU A CA 1
ATOM 746 C C . LEU A 1 92 ? -25.202 9.074 15.646 1.00 51.72 92 LEU A C 1
ATOM 748 O O . LEU A 1 92 ? -25.352 10.252 15.966 1.00 51.72 92 LEU A O 1
ATOM 752 N N . PRO A 1 93 ? -25.879 8.597 14.579 1.00 55.19 93 PRO A N 1
ATOM 753 C CA . PRO A 1 93 ? -26.937 9.372 13.949 1.00 55.19 93 PRO A CA 1
ATOM 754 C C . PRO A 1 93 ? -28.307 8.862 14.402 1.00 55.19 93 PRO A C 1
ATOM 756 O O . PRO A 1 93 ? -28.922 8.090 13.684 1.00 55.19 93 PRO A O 1
ATOM 759 N N . THR A 1 94 ? -28.761 9.298 15.578 1.00 48.06 94 THR A N 1
ATOM 760 C CA . THR A 1 94 ? -30.170 9.641 15.871 1.00 48.06 94 THR A CA 1
ATOM 761 C C . THR A 1 94 ? -30.265 10.072 17.330 1.00 48.06 94 THR A C 1
ATOM 763 O O . THR A 1 94 ? -30.085 9.258 18.235 1.00 48.06 94 THR A O 1
ATOM 766 N N . VAL A 1 95 ? -30.499 11.373 17.509 1.00 47.53 95 VAL A N 1
ATOM 767 C CA . VAL A 1 95 ? -31.192 11.945 18.672 1.00 47.53 95 VAL A CA 1
ATOM 768 C C . VAL A 1 95 ? -32.628 11.432 18.681 1.00 47.53 95 VAL A C 1
ATOM 770 O O . VAL A 1 95 ? -33.173 11.267 17.564 1.00 47.53 95 VAL A O 1
#

InterPro domains:
  IPR018060 AraC-like, DNA binding HTH domain [PS01124] (31-95)

Secondary structure (DSSP, 8-state):
--HHHHHHHHHHHHHHHHHHHHHHHHHHHHHHHHHHHHHHHHH-TTT--HHHHHHHTT--HHHHHHHHHHHHSS-HHHHHHHHHHHHHHHT----

Foldseek 3Di:
DVVVVVVVVVVVVVVVVVVVVVVVVVVVVLVVLLVQLVVVCLVCLPPDDLVVSCVVSVHDSVVSQVSNCVVVVDGSVVVSVVSNVVVVVVVPPDD

Sequence (95 aa):
MQTVDELRNWSERVIASYRRSVSSVEKDSRNSIIRKVQEYIAQNPGTASLQTISSSVYLNPSYLSKIYKLETGEGINEYTLRVRMRKQSLYLPTV

Organism: NCBI:txid189426

pLDDT: mean 83.09, std 10.86, range [47.53, 92.81]

=== Feature glossary ===
Legend for the data blocks above and below:

— What the protein is —

Sequence gives the chain of amino acids in standard one-letter code (A=alanine, C=cysteine, …, Y=tyrosine), read N→C. It is the only feature that is directly encoded by the gene; all structural features are derived from the folded form of this sequence.

The annotation block draws on four external resources. InterPro: which protein families and domains the sequence belongs to. GO: standardized terms for what the protein does, what process it participates in, and where in the cell it acts. CATH: which structural fold it has in the CATH hierarchy. Organism: the species of origin.

— Where its atoms are —

Atomic coordinates in PDBx/mmCIF format — the same representation the Protein Data Bank distributes. Each line of the _atom_site loop places one backbone atom in Cartesian space (units: ångströms, origin: arbitrary).

Six rendered views show the 3D structure from the faces of a cube — i.e. along ±x, ±y, ±z. Rendering representation is drawn randomly per protein from cartoon (secondary-structure ribbons), sticks (backbone bonds), or molecular surface; coloring is either N→C rainbow (blue at the N-terminus through red at the C-terminus) or one color per chain.

— Local backbone conformation —

DSSP 8-state secondary structure assigns each residue one of H (α-helix), G (3₁₀-helix), I (π-helix), E (extended β-strand), B (isolated β-bridge), T (hydrogen-bonded turn), S (bend), or '-' (coil). The assignment is computed from backbone hydrogen-bond geometry via the Kabsch–Sander algorithm.

P-SEA three-state annotation labels each residue as helix, strand, or coil based purely on the geometry of the Cα trace. It serves as a fallback when the full backbone (and thus DSSP) is unavailable.

φ (phi) and ψ (psi) are the two rotatable backbone dihedrals per residue: φ is the C(i-1)–N–Cα–C torsion, ψ is the N–Cα–C–N(i+1) torsion, both in degrees on (−180°, 180°]. α-helical residues cluster near (−60°, −45°); β-strand residues near (−120°, +130°). A Ramachandran plot is simply a scatter of (φ, ψ) for every residue.

— Global shape and packing —

Radius of gyration (Rg) is the root-mean-square distance of Cα atoms from their centroid — a single number for overall size and compactness. A globular domain of N residues has Rg ≈ 2.2·N^0.38 Å; an extended or disordered chain has a much larger Rg. The Cα contact count is the number of residue pairs whose Cα atoms are within 8 Å and are more than four positions apart in sequence — a standard proxy for tertiary packing density. The bounding box is the smallest axis-aligned box enclosing all Cα atoms.

Accessible surface area quantifies burial. A residue with SASA near zero is packed into the hydrophobic core; one with SASA >100 Å² sits on the surface. Computed here via the Shrake–Rupley numerical algorithm with a 1.4 Å probe.

The contact map is a binary N×N matrix image: pixel (i, j) is dark where Cα_i and Cα_j are within 8 Å and |i−j|>4. Because the |i−j|>4 filter removes local helical contacts, off-diagonal stripes parallel to the main diagonal indicate parallel β-sheets; stripes perpendicular to it indicate antiparallel β-sheets. The Ramachandran plot scatters every residue's (φ, ψ) pair against the sterically allowed regions. The PAE heatmap renders the predicted-aligned-error matrix.

— Structural neighborhood —

A 3Di character summarizes, for each residue, the relative orientation of the Cα frame of its nearest spatial neighbor. Because it encodes fold topology rather than chemistry, 3Di alignments detect remote structural similarity that sequence alignment misses.

Structural nearest neighbors (via Foldseek easy-search vs the PDB). Reported per hit: target PDB id, E-value, and alignment TM-score. A TM-score above ~0.5 is the conventional threshold for 'same fold'.

— Confidence and disorder —

For AlphaFold models, the B-factor field carries pLDDT — the model's own estimate of local accuracy on a 0–100 scale. Regions with pLDDT<50 should be treated as essentially unmodeled; they often correspond to intrinsically disordered segments.

B-factor (Debye–Waller factor) reflects atomic displacement in the crystal lattice. It is an experimental observable (units Å²), not a prediction; low values mean the atom is pinned down, high values mean it moves or is heterogeneous across the crystal.

Predicted Aligned Error (PAE) is an AlphaFold confidence matrix: entry (i, j) is the expected error in the position of residue j, in ångströms, when the prediction is superimposed on the true structure at residue i. Low PAE within a block of residues means that block is internally rigid and well-predicted; high PAE between two blocks means their relative placement is uncertain even if each block individually is confident.